Protein AF-A0A6A6AKJ2-F1 (afdb_monomer)

Radius of gyration: 18.67 Å; Cα contacts (8 Å, |Δi|>4): 113; chains: 1; bounding box: 43×24×48 Å

pLDDT: mean 83.93, std 13.11, range [43.44, 96.81]

Secondary structure (DSSP, 8-state):
-HHHHHTGGGSS--HHHHHHHHHHHHHHHHHHHHHHHHHHHHHHHHHHHHHHHHHHHTTTSTHHHHHHHHHHHHHHGGGGHHHHHHHHHHHT-GGGTTHHHHHHHHHHHHHHHHHIIIIIHHHHHHHHHHHHHHHHT-

Foldseek 3Di:
DPPVVVCVVVVDDDPVVQQVVLQCQLPCLVVVVVVVVVVCVVVLVVLLVVLVVCLVVQVPFPLNVLSVQLNVLSVVLVVCVVVLVVLSVQLNDNVVGGPRSSVSVVVNVVVVVVSCVRRVVSSVVSNVVSVVSVVVVD

Mean predicted aligned error: 7.0 Å

Solvent-accessible surface area (backbone atoms only — not comparable to full-atom values): 7183 Å² total; per-residue (Å²): 126,70,67,63,65,74,44,47,76,73,74,63,76,51,84,78,56,46,49,58,51,16,52,48,29,40,78,49,45,55,60,52,49,54,55,48,49,53,56,46,51,52,54,50,52,53,50,51,52,51,34,54,50,47,46,67,75,30,71,90,40,84,31,26,63,27,33,50,50,13,43,51,24,53,56,51,51,58,78,49,46,67,64,46,51,53,28,49,52,54,20,30,38,70,95,50,53,11,69,58,14,42,54,26,42,52,56,34,52,56,50,50,54,51,48,39,63,69,11,53,49,52,16,51,53,29,39,51,52,17,48,53,51,51,58,77,75,104

Sequence (138 aa):
MYQMHAFYPWLQPTTYREQFLGQALPYWLPSMVNRSLVDLTFSFTLGVCTGVLNLYVRTESQAWYWYAASLSFTLAHLVFSREALHRLQAAGRVEGAGQENLKALEKWLRMNKIRFLISEVPAFVTSLVAVFISLEAA

Organism: NCBI:txid1392245

Structure (mmCIF, N/CA/C/O backbone):
data_AF-A0A6A6AKJ2-F1
#
_entry.id   AF-A0A6A6AKJ2-F1
#
loop_
_atom_site.group_PDB
_atom_site.id
_atom_site.type_symbol
_atom_site.label_atom_id
_atom_site.label_alt_id
_atom_site.label_comp_id
_atom_site.label_asym_id
_atom_site.label_entity_id
_atom_site.label_seq_id
_atom_site.pdbx_PDB_ins_code
_atom_site.Cartn_x
_atom_site.Cartn_y
_atom_site.Cartn_z
_atom_site.occupancy
_atom_site.B_iso_or_equiv
_atom_site.auth_seq_id
_atom_site.auth_comp_id
_atom_site.auth_asym_id
_atom_site.auth_atom_id
_atom_site.pdbx_PDB_model_num
ATOM 1 N N . MET A 1 1 ? 0.795 -9.068 3.244 1.00 43.44 1 MET A N 1
ATOM 2 C CA . MET A 1 1 ? -0.265 -10.105 3.336 1.00 43.44 1 MET A CA 1
ATOM 3 C C . MET A 1 1 ? -0.673 -10.503 4.766 1.00 43.44 1 MET A C 1
ATOM 5 O O . MET A 1 1 ? -1.720 -11.111 4.916 1.00 43.44 1 MET A O 1
ATOM 9 N N . TYR A 1 2 ? 0.059 -10.125 5.827 1.00 44.09 2 TYR A N 1
ATOM 10 C CA . TYR A 1 2 ? -0.268 -10.522 7.213 1.00 44.09 2 TYR A CA 1
ATOM 11 C C . TYR A 1 2 ? -1.498 -9.841 7.840 1.00 44.09 2 TYR A C 1
ATOM 13 O O . TYR A 1 2 ? -2.108 -10.394 8.750 1.00 44.09 2 TYR A O 1
ATOM 21 N N . GLN A 1 3 ? -1.899 -8.664 7.351 1.00 50.22 3 GLN A N 1
ATOM 22 C CA . GLN A 1 3 ? -2.962 -7.886 7.993 1.00 50.22 3 GLN A CA 1
ATOM 23 C C . GLN A 1 3 ? -4.340 -8.558 7.873 1.00 50.22 3 GLN A C 1
ATOM 25 O O . GLN A 1 3 ? -5.043 -8.654 8.869 1.00 50.22 3 GLN A O 1
ATOM 30 N N . MET A 1 4 ? -4.715 -9.114 6.713 1.00 47.59 4 MET A N 1
ATOM 31 C CA . MET A 1 4 ? -6.042 -9.740 6.556 1.00 47.59 4 MET A CA 1
ATOM 32 C C . MET A 1 4 ? -6.231 -11.003 7.408 1.00 47.59 4 MET A C 1
ATOM 34 O O . MET A 1 4 ? -7.342 -11.251 7.867 1.00 47.59 4 MET A O 1
ATOM 38 N N . HIS A 1 5 ? -5.165 -11.763 7.682 1.00 51.28 5 HIS A N 1
ATOM 39 C CA . HIS A 1 5 ? -5.240 -12.917 8.585 1.00 51.28 5 HIS A CA 1
ATOM 40 C C . HIS A 1 5 ? -5.430 -12.499 10.049 1.00 51.28 5 HIS A C 1
ATOM 42 O O . HIS A 1 5 ? -6.185 -13.154 10.764 1.00 51.28 5 HIS A O 1
ATOM 48 N N . ALA A 1 6 ? -4.839 -11.377 10.477 1.00 56.81 6 ALA A N 1
ATOM 49 C CA . ALA A 1 6 ? -5.082 -10.820 11.811 1.00 56.81 6 ALA A CA 1
ATOM 50 C C . ALA A 1 6 ? -6.552 -10.396 12.011 1.00 56.81 6 ALA A C 1
ATOM 52 O O . ALA A 1 6 ? -7.089 -10.507 13.112 1.00 56.81 6 ALA A O 1
ATOM 53 N N . PHE A 1 7 ? -7.225 -9.973 10.936 1.00 58.31 7 PHE A N 1
ATOM 54 C CA . P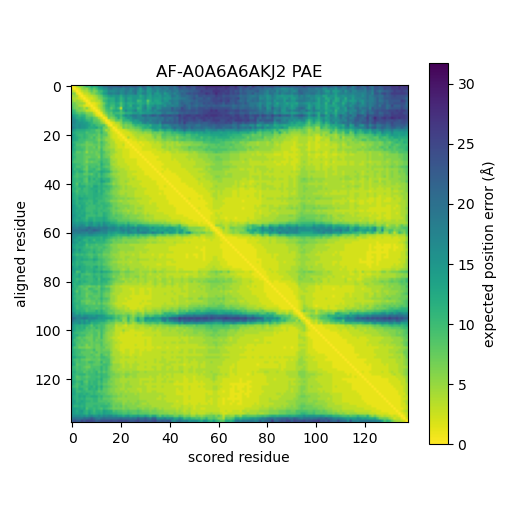HE A 1 7 ? -8.642 -9.596 10.959 1.00 58.31 7 PHE A CA 1
ATOM 55 C C . PHE A 1 7 ? -9.599 -10.742 10.598 1.00 58.31 7 PHE A C 1
ATOM 57 O O . PHE A 1 7 ? -10.808 -10.549 10.644 1.00 58.31 7 PHE A O 1
ATOM 64 N N . TYR A 1 8 ? -9.113 -11.946 10.281 1.00 55.88 8 TYR A N 1
ATOM 65 C CA . TYR A 1 8 ? -9.974 -13.076 9.907 1.00 55.88 8 TYR A CA 1
ATOM 66 C C . TYR A 1 8 ? -11.023 -13.440 10.981 1.00 55.88 8 TYR A C 1
ATOM 68 O O . TYR A 1 8 ? -12.190 -13.616 10.627 1.00 55.88 8 TYR A O 1
ATOM 76 N N . PRO A 1 9 ? -10.700 -13.430 12.294 1.00 55.41 9 PRO A N 1
ATOM 77 C CA . PRO A 1 9 ? -11.700 -13.613 13.353 1.00 55.41 9 PRO A CA 1
ATOM 78 C C . PRO A 1 9 ? -12.768 -12.506 13.423 1.00 55.41 9 PRO A C 1
ATOM 80 O O . PRO A 1 9 ? -13.802 -12.705 14.054 1.00 55.41 9 PRO A O 1
ATOM 83 N N . TRP A 1 10 ? -12.522 -11.352 12.795 1.00 54.16 10 TRP A N 1
ATOM 84 C CA . TRP A 1 10 ? -13.413 -10.186 12.743 1.00 54.16 10 TRP A CA 1
ATOM 85 C C . TRP A 1 10 ? -14.324 -10.188 11.508 1.00 54.16 10 TRP A C 1
ATOM 87 O O . TRP A 1 10 ? -15.232 -9.370 11.417 1.00 54.16 10 TRP A O 1
ATOM 97 N N . LEU A 1 11 ? -14.090 -11.105 10.560 1.00 54.84 11 LEU A N 1
ATOM 98 C CA . LEU A 1 11 ? -14.906 -11.299 9.356 1.00 54.84 11 LEU A CA 1
ATOM 99 C C . LEU A 1 11 ? -16.030 -12.334 9.559 1.00 54.84 11 LEU A C 1
ATOM 101 O O . LEU A 1 11 ? -16.877 -12.481 8.681 1.00 54.84 11 LEU A O 1
ATOM 105 N N . GLN A 1 12 ? -16.049 -13.042 10.697 1.00 55.81 12 GLN A N 1
ATOM 106 C CA . GLN A 1 12 ? -17.079 -14.025 11.061 1.00 55.81 12 GLN A CA 1
ATOM 107 C C . GLN A 1 12 ? -17.667 -13.715 12.445 1.00 55.81 12 GLN A C 1
ATOM 109 O O . GLN A 1 12 ? -17.250 -14.302 13.450 1.00 55.81 12 GLN A O 1
ATOM 114 N N . PRO A 1 13 ? -18.603 -12.762 12.537 1.00 52.81 13 PRO A N 1
ATOM 115 C CA . PRO A 1 13 ? -19.124 -12.356 13.823 1.00 52.81 13 PRO A CA 1
ATOM 116 C C . PRO A 1 13 ? -20.275 -13.259 14.291 1.00 52.81 13 PRO A C 1
ATOM 118 O O . PRO A 1 13 ? -21.223 -13.546 13.567 1.00 52.81 13 PRO A O 1
ATOM 121 N N . THR A 1 14 ? -20.203 -13.675 15.553 1.00 57.75 14 THR A N 1
ATOM 122 C CA . THR A 1 14 ? -21.361 -14.103 16.352 1.00 57.75 14 THR A CA 1
ATOM 123 C C . THR A 1 14 ? -21.758 -12.947 17.270 1.00 57.75 14 THR A C 1
ATOM 125 O O . THR A 1 14 ? -20.871 -12.292 17.820 1.00 57.75 14 THR A O 1
ATOM 128 N N . THR A 1 15 ? -23.050 -12.734 17.517 1.00 57.72 15 THR A N 1
ATOM 129 C CA . THR A 1 15 ? -23.615 -11.524 18.154 1.00 57.72 15 THR A CA 1
ATOM 130 C C . THR A 1 15 ? -22.973 -11.137 19.498 1.00 57.72 15 THR A C 1
ATOM 132 O O . THR A 1 15 ? -22.723 -9.964 19.747 1.00 57.72 15 THR A O 1
ATOM 135 N N . TYR A 1 16 ? -22.623 -12.108 20.351 1.00 55.88 16 TYR A N 1
ATOM 136 C CA . TYR A 1 16 ? -21.959 -11.854 21.645 1.00 55.88 16 TYR A CA 1
ATOM 137 C C . TYR A 1 16 ? -20.483 -11.434 21.502 1.00 55.88 16 TYR A C 1
ATOM 139 O O . TYR A 1 16 ? -19.944 -10.670 22.299 1.00 55.88 16 TYR A O 1
ATOM 147 N N . ARG A 1 17 ? -19.815 -11.923 20.454 1.00 64.44 17 ARG A N 1
ATOM 148 C CA . ARG A 1 17 ? -18.396 -11.666 20.187 1.00 64.44 17 ARG A CA 1
ATOM 149 C C . ARG A 1 17 ? -18.182 -10.254 19.629 1.00 64.44 17 ARG A C 1
ATOM 151 O O . ARG A 1 17 ? -17.163 -9.645 19.931 1.00 64.44 17 ARG A O 1
ATOM 158 N N . GLU A 1 18 ? -19.141 -9.708 18.882 1.00 66.50 18 GLU A N 1
ATOM 159 C CA . GLU A 1 18 ? -19.054 -8.361 18.297 1.00 66.50 18 GLU A CA 1
ATOM 160 C C . GLU A 1 18 ? -18.861 -7.262 19.346 1.00 66.50 18 GLU A C 1
ATOM 162 O O . GLU A 1 18 ? -17.984 -6.415 19.210 1.00 66.50 18 GLU A O 1
ATOM 167 N N . GLN A 1 19 ? -19.643 -7.280 20.423 1.00 68.38 19 GLN A N 1
ATOM 168 C CA . GLN A 1 19 ? -19.613 -6.194 21.399 1.00 68.38 19 GLN A CA 1
ATOM 169 C C . GLN A 1 19 ? -18.277 -6.144 22.156 1.00 68.38 19 GLN A C 1
ATOM 171 O O . GLN A 1 19 ? -17.692 -5.070 22.297 1.00 68.38 19 GLN A O 1
ATOM 176 N N . PHE A 1 20 ? -17.746 -7.308 22.546 1.00 77.31 20 PHE A N 1
ATOM 177 C CA . PHE A 1 20 ? -16.416 -7.432 23.151 1.00 77.31 20 PHE A CA 1
ATOM 178 C C . PHE A 1 20 ? -15.301 -6.993 22.191 1.00 77.31 20 PHE A C 1
ATOM 180 O O . PHE A 1 20 ? -14.410 -6.231 22.562 1.00 77.31 20 PHE A O 1
ATOM 187 N N . LEU A 1 21 ? -15.366 -7.436 20.934 1.00 75.00 21 LEU A N 1
ATOM 188 C CA . LEU A 1 21 ? -14.401 -7.069 19.901 1.00 75.00 21 LEU A CA 1
ATOM 189 C C . LEU A 1 21 ? -14.405 -5.552 19.642 1.00 75.00 21 LEU A C 1
ATOM 191 O O . LEU A 1 21 ? -13.355 -4.912 19.666 1.00 75.00 21 LEU A O 1
ATOM 195 N N . GLY A 1 22 ? -15.581 -4.947 19.483 1.00 79.25 22 GLY A N 1
ATOM 196 C CA . GLY A 1 22 ? -15.726 -3.504 19.300 1.00 79.25 22 GLY A CA 1
ATOM 197 C C . GLY A 1 22 ? -15.184 -2.680 20.471 1.00 79.25 22 GLY A C 1
ATOM 198 O O . GLY A 1 22 ? -14.618 -1.609 20.256 1.00 79.25 22 GLY A O 1
ATOM 199 N N . GLN A 1 23 ? -15.306 -3.192 21.698 1.00 83.62 23 GLN A N 1
ATOM 200 C CA . GLN A 1 23 ? -14.744 -2.568 22.899 1.00 83.62 23 GLN A CA 1
ATOM 201 C C . GLN A 1 23 ? -13.227 -2.737 23.010 1.00 83.62 23 GLN A C 1
ATOM 203 O O . GLN A 1 23 ? -12.559 -1.873 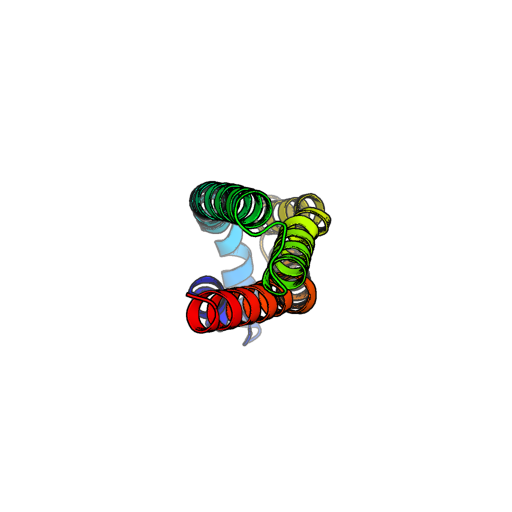23.570 1.00 83.62 23 GLN A O 1
ATOM 208 N N . ALA A 1 24 ? -12.664 -3.814 22.461 1.00 84.56 24 ALA A N 1
ATOM 209 C CA . ALA A 1 24 ? -11.226 -4.053 22.483 1.00 84.56 24 ALA A CA 1
ATOM 210 C C . ALA A 1 24 ? -10.454 -3.174 21.479 1.00 84.56 24 ALA A C 1
ATOM 212 O O . ALA A 1 24 ? -9.275 -2.895 21.700 1.00 84.56 24 ALA A O 1
ATOM 213 N N . LEU A 1 25 ? -11.091 -2.734 20.383 1.00 84.31 25 LEU A N 1
ATOM 214 C CA . LEU A 1 25 ? -10.437 -1.999 19.288 1.00 84.31 25 LEU A CA 1
ATOM 215 C C . LEU A 1 25 ? -9.596 -0.788 19.733 1.00 84.31 25 LEU A C 1
ATOM 217 O O . LEU A 1 25 ? -8.442 -0.708 19.305 1.00 84.31 25 LEU A O 1
ATOM 221 N N . PRO A 1 26 ? -10.084 0.124 20.596 1.00 88.81 26 PRO A N 1
ATOM 222 C CA . PRO A 1 26 ? -9.324 1.314 20.987 1.00 88.81 26 PRO A CA 1
ATOM 223 C C . PRO A 1 26 ? -7.986 1.015 21.677 1.00 88.81 26 PRO A C 1
ATOM 225 O O . PRO A 1 26 ? -7.081 1.844 21.632 1.00 88.81 26 PRO A O 1
ATOM 228 N N . TYR A 1 27 ? -7.829 -0.163 22.289 1.00 87.19 27 TYR A N 1
ATOM 229 C CA . TYR A 1 27 ? -6.641 -0.494 23.081 1.00 87.19 27 TYR A CA 1
ATOM 230 C C . TYR A 1 27 ? -5.455 -0.970 22.242 1.00 87.19 27 TYR A C 1
ATOM 232 O O . TYR A 1 27 ? -4.306 -0.715 22.597 1.00 87.19 27 TYR A O 1
ATOM 240 N N . TRP A 1 28 ? -5.706 -1.661 21.130 1.00 83.94 28 TRP A N 1
ATOM 241 C CA . TRP A 1 28 ? -4.640 -2.261 20.322 1.00 83.94 28 TRP A CA 1
ATOM 242 C C . TRP A 1 28 ? -4.565 -1.688 18.904 1.00 83.94 28 TRP A C 1
ATOM 244 O O . TRP A 1 28 ? -3.473 -1.644 18.329 1.00 83.94 28 TRP A O 1
ATOM 254 N N . LEU A 1 29 ? -5.685 -1.208 18.342 1.00 87.31 29 LEU A N 1
ATOM 255 C CA . LEU A 1 29 ? -5.733 -0.708 16.968 1.00 87.31 29 LEU A CA 1
ATOM 256 C C . LEU A 1 29 ? -4.794 0.490 16.753 1.00 87.31 29 LEU A C 1
ATOM 258 O O . LEU A 1 29 ? -4.037 0.441 15.784 1.00 87.31 29 LEU A O 1
ATOM 262 N N . PRO A 1 30 ? -4.739 1.520 17.625 1.00 88.56 30 PRO A N 1
ATOM 263 C CA . PRO A 1 30 ? -3.824 2.646 17.423 1.00 88.56 30 PRO A CA 1
ATOM 264 C C . PRO A 1 30 ? -2.350 2.222 17.392 1.00 88.56 30 PRO A C 1
ATOM 266 O O . PRO A 1 30 ? -1.594 2.683 16.539 1.00 88.56 30 PRO A O 1
ATOM 269 N N . SER A 1 31 ? -1.953 1.295 18.271 1.00 87.00 31 SER A N 1
ATOM 270 C CA . SER A 1 31 ? -0.586 0.759 18.318 1.00 87.00 31 SER A CA 1
ATOM 271 C C . SER A 1 31 ? -0.241 -0.016 17.042 1.00 87.00 31 SER A C 1
ATOM 273 O O . SER A 1 31 ? 0.787 0.234 16.406 1.00 87.00 31 SER A O 1
ATOM 275 N N . MET A 1 32 ? -1.146 -0.898 16.603 1.00 86.00 32 MET A N 1
ATOM 276 C CA . MET A 1 32 ? -0.984 -1.649 15.358 1.00 86.00 32 MET A CA 1
ATOM 277 C C . MET A 1 32 ? -0.918 -0.720 14.137 1.00 86.00 32 MET A C 1
ATOM 279 O O . MET A 1 32 ? -0.070 -0.919 13.266 1.00 86.00 32 MET A O 1
ATOM 283 N N . VAL A 1 33 ? -1.782 0.299 14.072 1.00 87.62 33 VAL A N 1
ATOM 284 C CA . VAL A 1 33 ? -1.789 1.295 12.991 1.00 87.62 33 VAL A CA 1
ATOM 285 C C . VAL A 1 33 ? -0.479 2.068 12.972 1.00 87.62 33 VAL A C 1
ATOM 287 O O . VAL A 1 33 ? 0.116 2.184 11.908 1.00 87.62 33 VAL A O 1
ATOM 290 N N . ASN A 1 34 ? 0.012 2.537 14.120 1.00 87.94 34 ASN A N 1
ATOM 291 C CA . ASN A 1 34 ? 1.257 3.299 14.181 1.00 87.94 34 ASN A CA 1
ATOM 292 C C . ASN A 1 34 ? 2.453 2.478 13.675 1.00 87.94 34 ASN A C 1
ATOM 294 O O . ASN A 1 34 ? 3.202 2.933 12.815 1.00 87.94 34 ASN A O 1
ATOM 298 N N . ARG A 1 35 ? 2.579 1.224 14.127 1.00 87.62 35 ARG A N 1
ATOM 299 C CA . ARG A 1 35 ? 3.616 0.311 13.625 1.00 87.62 35 ARG A CA 1
ATOM 300 C C . ARG A 1 35 ? 3.470 0.053 12.124 1.00 87.62 35 ARG A C 1
ATOM 302 O O . ARG A 1 35 ? 4.444 0.133 11.386 1.00 87.62 35 ARG A O 1
ATOM 309 N N . SER A 1 36 ? 2.241 -0.187 11.669 1.00 84.38 36 SER A N 1
ATOM 310 C CA . SER A 1 36 ? 1.961 -0.428 10.252 1.00 84.38 36 SER A CA 1
ATOM 311 C C . SER A 1 36 ? 2.257 0.793 9.381 1.00 84.38 36 SER A C 1
ATOM 313 O O . SER A 1 36 ? 2.665 0.622 8.241 1.00 84.38 36 SER A O 1
ATOM 315 N N . LEU A 1 37 ? 2.061 2.015 9.887 1.00 87.94 37 LEU A N 1
ATOM 316 C CA . LEU A 1 37 ? 2.386 3.247 9.166 1.00 87.94 37 LEU A CA 1
ATOM 317 C C . LEU A 1 37 ? 3.893 3.409 8.978 1.00 87.94 37 LEU A C 1
ATOM 319 O O . LEU A 1 37 ? 4.308 3.853 7.910 1.00 87.94 37 LEU A O 1
ATOM 323 N N . VAL A 1 38 ? 4.706 3.021 9.963 1.00 88.00 38 VAL A N 1
ATOM 324 C CA . VAL A 1 38 ? 6.171 3.018 9.829 1.00 88.00 38 VAL A CA 1
ATOM 325 C C . VAL A 1 38 ? 6.600 2.040 8.733 1.00 88.00 38 VAL A C 1
ATOM 327 O O . VAL A 1 38 ? 7.271 2.445 7.782 1.00 88.00 38 VAL A O 1
ATOM 330 N N . ASP A 1 39 ? 6.138 0.789 8.811 1.00 86.00 39 ASP A N 1
ATOM 331 C CA . ASP A 1 39 ? 6.463 -0.250 7.824 1.00 86.00 39 ASP A CA 1
ATOM 332 C C . ASP A 1 39 ? 5.978 0.138 6.413 1.00 86.00 39 ASP A C 1
ATOM 334 O O . ASP A 1 39 ? 6.693 -0.028 5.417 1.00 86.00 39 ASP A O 1
ATOM 338 N N . LEU A 1 40 ? 4.770 0.704 6.319 1.00 86.94 40 LEU A N 1
ATOM 339 C CA . LEU A 1 40 ? 4.190 1.186 5.067 1.00 86.94 40 LEU A CA 1
ATOM 340 C C . LEU A 1 40 ? 4.990 2.355 4.492 1.00 86.94 40 LEU A C 1
ATOM 342 O O . LEU A 1 40 ? 5.267 2.364 3.301 1.00 86.94 40 LEU A O 1
ATOM 346 N N . THR A 1 41 ? 5.390 3.323 5.317 1.00 89.31 41 THR A N 1
ATOM 347 C CA . THR A 1 41 ? 6.155 4.492 4.855 1.00 89.31 41 THR A CA 1
ATOM 348 C C . THR A 1 41 ? 7.502 4.065 4.288 1.00 89.31 41 THR A C 1
ATOM 350 O O . THR A 1 41 ? 7.887 4.519 3.209 1.00 89.31 41 THR A O 1
ATOM 353 N N . PHE A 1 42 ? 8.199 3.155 4.973 1.00 92.00 42 PHE A N 1
ATOM 354 C CA . PHE A 1 42 ? 9.480 2.636 4.506 1.00 92.00 42 PHE A CA 1
ATOM 355 C C . PHE A 1 42 ? 9.338 1.876 3.180 1.00 92.00 42 PHE A C 1
ATOM 357 O O . PHE A 1 42 ? 10.011 2.203 2.202 1.00 92.00 42 PHE A O 1
ATOM 364 N N . SER A 1 43 ? 8.426 0.900 3.124 1.00 89.44 43 SER A N 1
ATOM 365 C CA . SER A 1 43 ? 8.211 0.083 1.921 1.00 89.44 43 SER A CA 1
ATOM 366 C C . SER A 1 43 ? 7.704 0.900 0.731 1.00 89.44 43 SER A C 1
ATOM 368 O O . SER A 1 43 ? 8.185 0.708 -0.385 1.00 89.44 43 SER A O 1
ATOM 370 N N . PHE A 1 44 ? 6.802 1.857 0.961 1.00 89.75 44 PHE A N 1
ATOM 371 C CA . PHE A 1 44 ? 6.299 2.7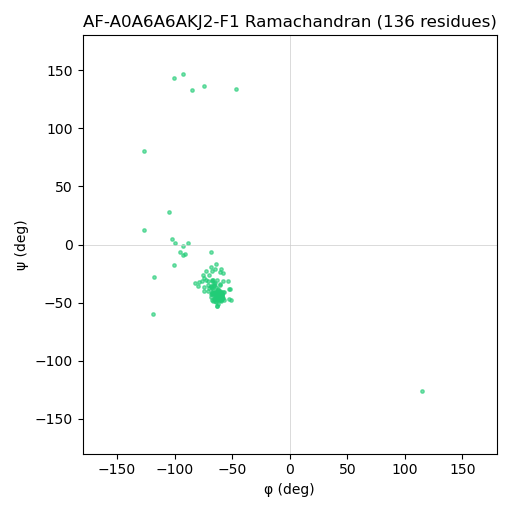52 -0.079 1.00 89.75 44 PHE A CA 1
ATOM 372 C C . PHE A 1 44 ? 7.398 3.663 -0.629 1.00 89.75 44 PHE A C 1
ATOM 374 O O . PHE A 1 44 ? 7.548 3.773 -1.844 1.00 89.75 44 PHE A O 1
ATOM 381 N N . THR A 1 45 ? 8.208 4.269 0.246 1.00 93.06 45 THR A N 1
ATOM 382 C CA . THR A 1 45 ? 9.327 5.129 -0.172 1.00 93.06 45 THR A CA 1
ATOM 383 C C . THR A 1 45 ? 10.318 4.344 -1.022 1.00 93.06 45 THR A C 1
ATOM 385 O O . THR A 1 45 ? 10.673 4.776 -2.117 1.00 93.06 45 THR A O 1
ATOM 388 N N . LEU A 1 46 ? 10.708 3.152 -0.564 1.00 93.44 46 LEU A N 1
ATOM 389 C CA . LEU A 1 46 ? 11.608 2.280 -1.311 1.00 93.44 46 LEU A CA 1
ATOM 390 C C . LEU A 1 46 ? 11.014 1.877 -2.672 1.0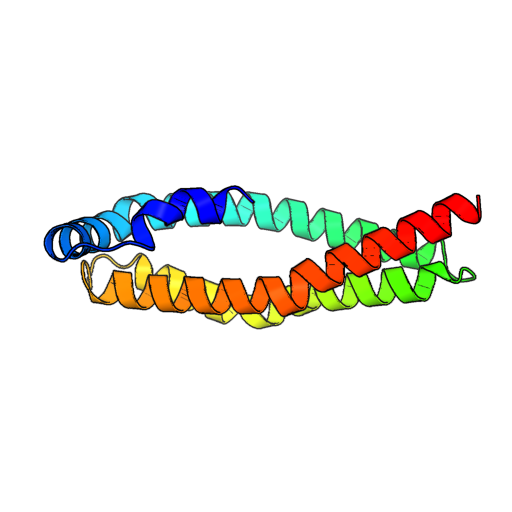0 93.44 46 LEU A C 1
ATOM 392 O O . LEU A 1 46 ? 11.707 1.931 -3.690 1.00 93.44 46 LEU A O 1
ATOM 396 N N . GLY A 1 47 ? 9.728 1.519 -2.711 1.00 91.62 47 GLY A N 1
ATOM 397 C CA . GLY A 1 47 ? 9.021 1.160 -3.943 1.00 91.62 47 GLY A CA 1
ATOM 398 C C . GLY A 1 47 ? 8.959 2.309 -4.953 1.00 91.62 47 GLY A C 1
ATOM 399 O O . GLY A 1 47 ? 9.258 2.119 -6.129 1.00 91.62 47 GLY A O 1
ATOM 400 N N . VAL A 1 48 ? 8.652 3.525 -4.499 1.00 94.25 48 VAL A N 1
ATOM 401 C CA . VAL A 1 48 ? 8.631 4.714 -5.365 1.00 94.25 48 VAL A CA 1
ATOM 402 C C . VAL A 1 48 ? 10.033 5.045 -5.876 1.00 94.25 48 VAL A C 1
ATOM 404 O O . VAL A 1 48 ? 10.201 5.245 -7.077 1.00 94.25 48 VAL A O 1
ATOM 407 N N . CYS A 1 49 ? 11.052 5.050 -5.010 1.00 95.38 49 CYS A N 1
ATOM 408 C CA . CYS A 1 49 ? 12.434 5.315 -5.419 1.00 95.38 49 CYS A CA 1
ATOM 409 C C . CYS A 1 49 ? 12.921 4.310 -6.470 1.00 95.38 49 CYS A C 1
ATOM 411 O O . CYS A 1 49 ? 13.480 4.707 -7.490 1.00 95.38 49 CYS A O 1
ATOM 413 N N . THR A 1 50 ? 12.678 3.017 -6.253 1.00 93.00 50 THR A N 1
ATOM 414 C CA . THR A 1 50 ? 13.057 1.969 -7.215 1.00 93.00 50 THR A CA 1
ATOM 415 C C . THR A 1 50 ? 12.270 2.072 -8.522 1.00 93.00 50 THR A C 1
ATOM 417 O O . THR A 1 50 ? 12.860 1.941 -9.592 1.00 93.00 50 THR A O 1
ATOM 420 N N . GLY A 1 51 ? 10.974 2.389 -8.469 1.00 91.94 51 GLY A N 1
ATOM 421 C CA . GLY A 1 51 ? 10.158 2.649 -9.657 1.00 91.94 51 GLY A CA 1
ATOM 422 C C . GLY A 1 51 ? 10.683 3.821 -10.492 1.00 91.94 51 GLY A C 1
ATOM 423 O O . GLY A 1 51 ? 10.848 3.689 -11.703 1.00 91.94 51 GLY A O 1
ATOM 424 N N . VAL A 1 52 ? 11.018 4.943 -9.849 1.00 95.19 52 VAL A N 1
ATOM 425 C CA . VAL A 1 52 ? 11.599 6.119 -10.520 1.00 95.19 52 VAL A CA 1
ATOM 426 C C . VAL A 1 52 ? 12.966 5.796 -11.128 1.00 95.19 52 VAL A C 1
ATOM 428 O O . VAL A 1 52 ? 13.221 6.154 -12.277 1.00 95.19 52 VAL A O 1
ATOM 431 N N . LEU A 1 53 ? 13.830 5.081 -10.402 1.00 94.44 53 LEU A N 1
ATOM 432 C CA . LEU A 1 53 ? 15.130 4.651 -10.926 1.00 94.44 53 LEU A CA 1
ATOM 433 C C . LEU A 1 53 ? 14.979 3.742 -12.152 1.00 94.44 53 LEU A C 1
ATOM 435 O O . LEU A 1 53 ? 15.685 3.934 -13.140 1.00 94.44 53 LEU A O 1
ATOM 439 N N . ASN A 1 54 ? 14.033 2.799 -12.133 1.00 92.25 54 ASN A N 1
ATOM 440 C CA . ASN A 1 54 ? 13.772 1.929 -13.281 1.00 92.25 54 ASN A CA 1
ATOM 441 C C . ASN A 1 54 ? 13.307 2.718 -14.513 1.00 92.25 54 ASN A C 1
ATOM 443 O O . ASN A 1 54 ? 13.758 2.430 -15.620 1.00 92.25 54 ASN A O 1
ATOM 447 N N . LEU A 1 55 ? 12.477 3.748 -14.332 1.00 92.50 55 LEU A N 1
ATOM 448 C CA . LEU A 1 55 ? 12.079 4.642 -15.424 1.00 92.50 55 LEU A CA 1
ATOM 449 C C . LEU A 1 55 ? 13.248 5.436 -16.003 1.00 92.50 55 LEU A C 1
ATOM 451 O O . LEU A 1 55 ? 13.280 5.664 -17.210 1.00 92.50 55 LEU A O 1
ATOM 455 N N . TYR A 1 56 ? 14.193 5.844 -15.157 1.00 92.06 56 TYR A N 1
ATOM 456 C CA . TYR A 1 56 ? 15.385 6.571 -15.585 1.00 92.06 56 TYR A CA 1
ATOM 457 C C . TYR A 1 56 ? 16.371 5.677 -16.350 1.00 92.06 56 TYR A C 1
ATOM 459 O O . TYR A 1 56 ? 16.936 6.099 -17.352 1.00 92.06 56 TYR A O 1
ATOM 467 N N . VAL A 1 57 ? 16.565 4.432 -15.906 1.00 90.31 57 VAL A N 1
ATOM 468 C CA . VAL A 1 57 ? 17.531 3.500 -16.517 1.00 90.31 57 VAL A CA 1
ATOM 469 C C . VAL A 1 57 ? 16.997 2.864 -17.804 1.00 90.31 57 VAL A C 1
ATOM 471 O O . VAL A 1 57 ? 17.772 2.549 -18.702 1.00 90.31 57 VAL A O 1
ATOM 474 N N . ARG A 1 58 ? 15.683 2.632 -17.910 1.00 83.88 58 ARG A N 1
ATOM 475 C CA . ARG A 1 58 ? 15.080 1.832 -18.993 1.00 83.88 58 ARG A CA 1
ATOM 476 C C . ARG A 1 58 ? 14.354 2.667 -20.052 1.00 83.88 58 ARG A C 1
ATOM 478 O O . ARG A 1 58 ? 13.427 2.157 -20.663 1.00 83.88 58 ARG A O 1
ATOM 485 N N . THR A 1 59 ? 14.756 3.914 -20.284 1.00 78.69 59 THR A N 1
ATOM 486 C CA . THR A 1 59 ? 14.067 4.893 -21.157 1.00 78.69 59 THR A CA 1
ATOM 487 C C . THR A 1 59 ? 13.770 4.424 -22.584 1.00 78.69 59 THR A C 1
ATOM 489 O O . THR A 1 59 ? 12.752 4.823 -23.139 1.00 78.69 59 THR A O 1
ATOM 492 N N . GLU A 1 60 ? 14.605 3.564 -23.170 1.00 78.88 60 GLU A N 1
ATOM 493 C CA . GLU A 1 60 ? 14.425 3.053 -24.543 1.00 78.88 60 GLU A CA 1
ATOM 494 C C . GLU A 1 60 ? 13.867 1.617 -24.598 1.00 78.88 60 GLU A C 1
ATOM 496 O O . GLU A 1 60 ? 13.746 1.020 -25.665 1.00 78.88 60 GLU A O 1
ATOM 501 N N . SER A 1 61 ? 13.516 1.033 -23.448 1.00 85.50 61 SER A N 1
ATOM 502 C CA . SER A 1 61 ? 13.024 -0.343 -23.363 1.00 85.50 61 SER A CA 1
ATOM 503 C C . SER A 1 61 ? 11.501 -0.410 -23.436 1.00 85.50 61 SER A C 1
ATOM 505 O O . SER A 1 61 ? 10.793 0.405 -22.846 1.00 85.50 61 SER A O 1
ATOM 507 N N . GLN A 1 62 ? 10.976 -1.480 -24.034 1.00 88.56 62 GLN A N 1
ATOM 508 C CA . GLN A 1 62 ? 9.552 -1.816 -23.949 1.00 88.56 62 GLN A CA 1
ATOM 509 C C . GLN A 1 62 ? 9.080 -2.007 -22.489 1.00 88.56 62 GLN A C 1
ATOM 511 O O . GLN A 1 62 ? 7.910 -1.775 -22.181 1.00 88.56 62 GLN A O 1
ATOM 516 N N . ALA A 1 63 ? 9.993 -2.353 -21.568 1.00 91.38 63 ALA A N 1
ATOM 517 C CA . ALA A 1 63 ? 9.724 -2.445 -20.132 1.00 91.38 63 ALA A CA 1
ATOM 518 C C . ALA A 1 63 ? 9.377 -1.090 -19.490 1.00 91.38 63 ALA A C 1
ATOM 520 O O . ALA A 1 63 ? 8.740 -1.061 -18.436 1.00 91.38 63 ALA A O 1
ATOM 521 N N . TRP A 1 64 ? 9.756 0.031 -20.114 1.00 94.62 64 TRP A N 1
ATOM 522 C CA . TRP A 1 64 ? 9.515 1.370 -19.580 1.00 94.62 64 TRP A CA 1
ATOM 523 C C . TRP A 1 64 ? 8.032 1.633 -19.324 1.00 94.62 64 TRP A C 1
ATOM 525 O O . TRP A 1 64 ? 7.656 2.050 -18.230 1.00 94.62 64 TRP A O 1
ATOM 535 N N . TYR A 1 65 ? 7.176 1.320 -20.303 1.00 94.88 65 TYR A N 1
ATOM 536 C CA . TYR A 1 65 ? 5.730 1.537 -20.198 1.00 94.88 65 TYR A CA 1
ATOM 537 C C . TYR A 1 65 ? 5.114 0.743 -19.041 1.00 94.88 65 TYR A C 1
ATOM 539 O O . TYR A 1 65 ? 4.214 1.230 -18.355 1.00 94.88 65 TYR A O 1
ATOM 547 N N . TRP A 1 66 ? 5.639 -0.453 -18.777 1.00 95.62 66 TRP A N 1
ATOM 548 C CA . TRP A 1 66 ? 5.194 -1.306 -17.681 1.00 95.62 66 TRP A CA 1
ATOM 549 C C . TRP A 1 66 ? 5.677 -0.802 -16.317 1.00 95.62 66 TRP A C 1
ATOM 551 O O . TRP A 1 66 ? 4.885 -0.767 -15.373 1.00 95.62 66 TRP A O 1
ATOM 561 N N . TYR A 1 67 ? 6.920 -0.318 -16.213 1.00 95.56 67 TYR A N 1
ATOM 562 C CA . TYR A 1 67 ? 7.386 0.380 -15.009 1.00 95.56 67 TYR A CA 1
ATOM 563 C C . TYR A 1 67 ? 6.584 1.661 -14.746 1.00 95.56 67 TYR A C 1
ATOM 565 O O . TYR A 1 67 ? 6.250 1.946 -13.595 1.00 95.56 67 TYR A O 1
ATOM 573 N N . ALA A 1 68 ? 6.212 2.402 -15.793 1.00 95.38 68 ALA A N 1
ATOM 574 C CA . ALA A 1 68 ? 5.436 3.636 -15.669 1.00 95.38 68 ALA A CA 1
ATOM 575 C C . ALA A 1 68 ? 4.013 3.346 -15.182 1.00 95.38 68 ALA A C 1
ATOM 577 O O . ALA A 1 68 ? 3.511 4.023 -14.279 1.00 95.38 68 ALA A O 1
ATOM 578 N N . ALA A 1 69 ? 3.383 2.303 -15.728 1.00 95.75 69 ALA A N 1
ATOM 579 C CA . ALA A 1 69 ? 2.090 1.817 -15.264 1.00 95.75 69 ALA A CA 1
ATOM 580 C C . ALA A 1 69 ? 2.160 1.370 -13.795 1.00 95.75 69 ALA A C 1
ATOM 582 O O . ALA A 1 69 ? 1.334 1.796 -12.987 1.00 95.75 69 ALA A O 1
ATOM 583 N N . SER A 1 70 ? 3.181 0.591 -13.425 1.00 95.25 70 SER A N 1
ATOM 584 C CA . SER A 1 70 ? 3.374 0.127 -12.048 1.00 95.25 70 SER A CA 1
ATOM 585 C C . SER A 1 70 ? 3.534 1.279 -11.058 1.00 95.25 70 SER A C 1
ATOM 587 O O . SER A 1 70 ? 2.853 1.316 -10.026 1.00 95.25 70 SER A O 1
ATOM 589 N N . LEU A 1 71 ? 4.364 2.271 -11.395 1.00 95.50 71 LEU A N 1
ATOM 590 C CA . LEU A 1 71 ? 4.543 3.461 -10.570 1.00 95.50 71 LEU A CA 1
ATOM 591 C C . LEU A 1 71 ? 3.239 4.260 -10.454 1.00 95.50 71 LEU A C 1
ATOM 593 O O . LEU A 1 71 ? 2.881 4.692 -9.361 1.00 95.50 71 LEU A O 1
ATOM 597 N N . SER A 1 72 ? 2.487 4.402 -11.547 1.00 95.62 72 SER A N 1
ATOM 598 C CA . SER A 1 72 ? 1.201 5.113 -11.546 1.00 95.62 72 SER A CA 1
ATOM 599 C C . SER A 1 72 ? 0.176 4.439 -10.630 1.00 95.62 72 SER A C 1
ATOM 601 O O . SER A 1 72 ? -0.456 5.108 -9.811 1.00 95.62 72 SER A O 1
ATOM 603 N N . PHE A 1 73 ? 0.047 3.111 -10.700 1.00 94.25 73 PHE A N 1
ATOM 604 C CA . PHE A 1 73 ? -0.827 2.357 -9.799 1.00 94.25 73 PHE A CA 1
ATOM 605 C C . PHE A 1 73 ? -0.349 2.410 -8.346 1.00 94.25 73 PHE A C 1
ATOM 607 O O . PHE A 1 73 ? -1.178 2.507 -7.441 1.00 94.25 73 PHE A O 1
ATOM 614 N N . THR A 1 74 ? 0.965 2.418 -8.115 1.00 92.94 74 THR A N 1
ATOM 615 C CA . THR A 1 74 ? 1.548 2.603 -6.778 1.00 92.94 74 THR A CA 1
ATOM 616 C C . THR A 1 74 ? 1.173 3.972 -6.211 1.00 92.94 74 THR A C 1
ATOM 618 O O . THR A 1 74 ? 0.696 4.066 -5.085 1.00 92.94 74 THR A O 1
ATOM 621 N N . LEU A 1 75 ? 1.290 5.044 -6.997 1.00 93.44 75 LEU A N 1
ATOM 622 C CA . LEU A 1 75 ? 0.899 6.392 -6.570 1.00 93.44 75 LEU A CA 1
ATOM 623 C C . LEU A 1 75 ? -0.617 6.528 -6.368 1.00 93.44 75 LEU A C 1
ATOM 625 O O . LEU A 1 75 ? -1.049 7.244 -5.463 1.00 93.44 75 LEU A O 1
ATOM 629 N N . ALA A 1 76 ? -1.432 5.792 -7.130 1.00 91.69 76 ALA A N 1
ATOM 630 C CA . ALA A 1 76 ? -2.882 5.746 -6.935 1.00 91.69 76 ALA A CA 1
ATOM 631 C C . ALA A 1 76 ? -3.285 5.241 -5.533 1.00 91.69 76 ALA A C 1
ATOM 633 O O . ALA A 1 76 ? -4.371 5.577 -5.055 1.00 91.69 76 ALA A O 1
ATOM 634 N N . HIS A 1 77 ? -2.404 4.525 -4.820 1.00 87.44 77 HIS A N 1
ATOM 635 C CA . HIS A 1 77 ? -2.594 4.172 -3.409 1.00 87.44 77 HIS A CA 1
ATOM 636 C C . HIS A 1 77 ? -2.916 5.400 -2.543 1.00 87.44 77 HIS A C 1
ATOM 638 O O . HIS A 1 77 ? -3.753 5.337 -1.634 1.00 87.44 77 HIS A O 1
ATOM 644 N N . LEU A 1 78 ? -2.271 6.534 -2.838 1.00 89.44 78 LEU A N 1
ATOM 645 C CA . LEU A 1 78 ? -2.366 7.758 -2.046 1.00 89.44 78 LEU A CA 1
ATOM 646 C C . LEU A 1 78 ? -3.755 8.398 -2.108 1.00 89.44 78 LEU A C 1
ATOM 648 O O . LEU A 1 78 ? -4.139 9.074 -1.153 1.00 89.44 78 LEU A O 1
ATOM 652 N N . VAL A 1 79 ? -4.544 8.122 -3.152 1.00 91.56 79 VAL A N 1
ATOM 653 C CA . VAL A 1 79 ? -5.921 8.631 -3.305 1.00 91.56 79 VAL A CA 1
ATOM 654 C C . VAL A 1 79 ? -6.807 8.220 -2.123 1.00 91.56 79 VAL A C 1
ATOM 656 O O . VAL A 1 79 ? -7.679 8.974 -1.698 1.00 91.56 79 VAL A O 1
ATOM 659 N N . PHE A 1 80 ? -6.545 7.053 -1.528 1.00 86.88 80 PHE A N 1
ATOM 660 C CA . PHE A 1 80 ? -7.335 6.503 -0.423 1.00 86.88 80 PHE A CA 1
ATOM 661 C C . PHE A 1 80 ? -6.758 6.817 0.962 1.00 86.88 80 PHE A C 1
ATOM 663 O O . PHE A 1 80 ? -7.386 6.494 1.968 1.00 86.88 80 PHE A O 1
ATOM 670 N N . SER A 1 81 ? -5.569 7.423 1.040 1.00 86.50 81 SER A N 1
ATOM 671 C CA . SER A 1 81 ? -4.798 7.557 2.286 1.00 86.50 81 SER A CA 1
ATOM 672 C C . SER A 1 81 ? -5.537 8.352 3.370 1.00 86.50 81 SER A C 1
ATOM 674 O O . SER A 1 81 ? -5.664 7.887 4.505 1.00 86.50 81 SER A O 1
ATOM 676 N N . ARG A 1 82 ? -6.096 9.515 3.011 1.00 89.12 82 ARG A N 1
ATOM 677 C CA . ARG A 1 82 ? -6.829 10.392 3.938 1.00 89.12 82 ARG A CA 1
ATOM 678 C C . ARG A 1 82 ? -8.077 9.713 4.501 1.00 89.12 82 ARG A C 1
ATOM 680 O O . ARG A 1 82 ? -8.285 9.713 5.713 1.00 89.12 82 ARG A O 1
ATOM 687 N N . GLU A 1 83 ? -8.878 9.105 3.631 1.00 90.69 83 GLU A N 1
ATOM 688 C CA . GLU A 1 83 ? -10.105 8.409 4.028 1.00 90.69 83 GLU A CA 1
ATOM 689 C C . GLU A 1 83 ? -9.799 7.138 4.840 1.00 90.69 83 GLU A C 1
ATOM 691 O O . GLU A 1 83 ? -10.490 6.836 5.815 1.00 90.69 83 GLU A O 1
ATOM 696 N N . ALA A 1 84 ? -8.717 6.423 4.505 1.00 88.75 84 AL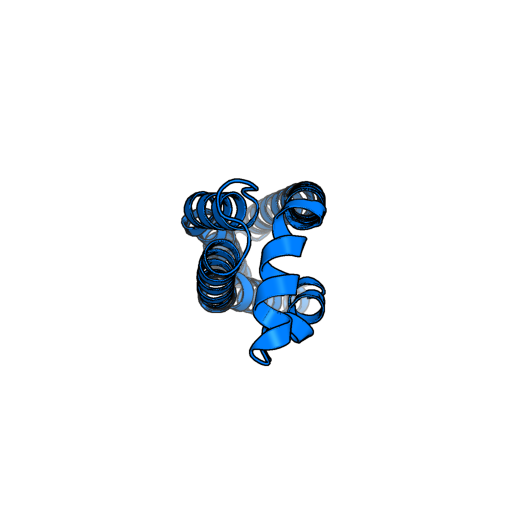A A N 1
ATOM 697 C CA . ALA A 1 84 ? -8.251 5.262 5.264 1.00 88.75 84 ALA A CA 1
ATOM 698 C C . ALA A 1 84 ? -7.916 5.641 6.703 1.00 88.75 84 ALA A C 1
ATOM 700 O O . ALA A 1 84 ? -8.370 4.976 7.637 1.00 88.75 84 ALA A O 1
ATOM 701 N N . LEU A 1 85 ? -7.139 6.711 6.874 1.00 89.81 85 LEU A N 1
ATOM 702 C CA . LEU A 1 85 ? -6.721 7.169 8.189 1.00 89.81 85 LEU A CA 1
ATOM 703 C C . LEU A 1 85 ? -7.916 7.667 9.003 1.00 89.81 85 LEU A C 1
ATOM 705 O O . LEU A 1 85 ? -8.035 7.318 10.174 1.00 89.81 85 LEU A O 1
ATOM 709 N N . HIS A 1 86 ? -8.839 8.401 8.376 1.00 90.50 86 HIS A 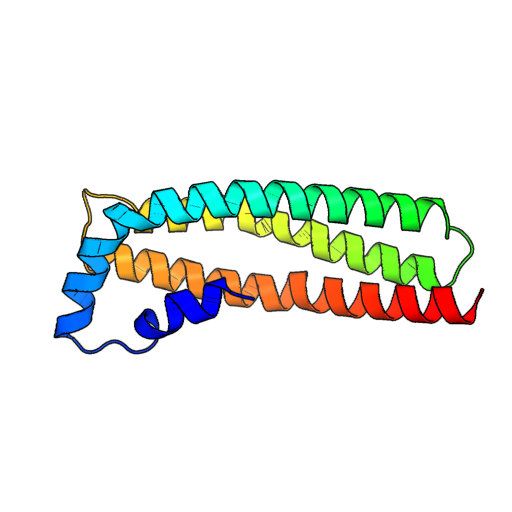N 1
ATOM 710 C CA . HIS A 1 86 ? -10.055 8.872 9.037 1.00 90.50 86 HIS A CA 1
ATOM 711 C C . HIS A 1 86 ? -10.898 7.713 9.597 1.00 90.50 86 HIS A C 1
ATOM 713 O O . HIS A 1 86 ? -11.300 7.738 10.762 1.00 90.50 86 HIS A O 1
ATOM 719 N N . ARG A 1 87 ? -11.116 6.654 8.805 1.00 89.31 87 ARG A N 1
ATOM 720 C CA . ARG A 1 87 ? -11.892 5.477 9.240 1.00 89.31 87 ARG A CA 1
ATOM 721 C C . ARG A 1 87 ? -11.178 4.662 10.319 1.00 89.31 87 ARG A C 1
ATOM 723 O O . ARG A 1 87 ? -11.840 4.186 11.237 1.00 89.31 87 ARG A O 1
ATOM 730 N N . LEU A 1 88 ? -9.849 4.542 10.256 1.00 89.19 88 LEU A N 1
ATOM 731 C CA . LEU A 1 88 ? -9.059 3.902 11.317 1.00 89.19 88 LEU A CA 1
ATOM 732 C C . LEU A 1 88 ? -9.113 4.683 12.625 1.00 89.19 88 LEU A C 1
ATOM 734 O O . LEU A 1 88 ? -9.276 4.084 13.684 1.00 89.19 88 LEU A O 1
ATOM 738 N N . GLN A 1 89 ? -9.011 6.011 12.556 1.00 89.44 89 GLN A N 1
ATOM 739 C CA . GLN A 1 89 ? -9.153 6.866 13.729 1.00 89.44 89 GLN A CA 1
ATOM 740 C C . GLN A 1 89 ? -10.538 6.697 14.350 1.00 89.44 89 GLN A C 1
ATOM 742 O O . GLN A 1 89 ? -10.627 6.503 15.555 1.00 89.44 89 GLN A O 1
ATOM 747 N N . ALA A 1 90 ? -11.604 6.700 13.543 1.00 87.44 90 ALA A N 1
ATOM 748 C CA . ALA A 1 90 ? -12.960 6.445 14.028 1.00 87.44 90 ALA A CA 1
ATOM 749 C C . ALA A 1 90 ? -13.089 5.061 14.694 1.00 87.44 90 ALA A C 1
ATOM 751 O O . ALA A 1 90 ? -13.658 4.961 15.777 1.00 87.44 90 ALA A O 1
ATOM 752 N N . ALA A 1 91 ? -12.492 4.019 14.107 1.00 87.19 91 ALA A N 1
ATOM 753 C CA . ALA A 1 91 ? -12.473 2.670 14.676 1.00 87.19 91 ALA A CA 1
ATOM 754 C C . ALA A 1 91 ? -11.633 2.546 15.964 1.00 87.19 91 ALA A C 1
ATOM 756 O O . ALA A 1 91 ? -11.820 1.597 16.722 1.00 87.19 91 ALA A O 1
ATOM 757 N N . GLY A 1 92 ? -10.724 3.487 16.232 1.00 88.19 92 GLY A N 1
ATOM 758 C CA . GLY A 1 92 ? -9.865 3.508 17.420 1.00 88.19 92 GLY A CA 1
ATOM 759 C C . GLY A 1 92 ? -10.327 4.446 18.540 1.00 88.19 92 GLY A C 1
ATOM 760 O O . GLY A 1 92 ? -9.628 4.553 19.544 1.00 88.19 92 GLY A O 1
ATOM 761 N N . ARG A 1 93 ? -11.459 5.150 18.398 1.00 86.00 93 ARG A N 1
ATOM 762 C CA . ARG A 1 93 ? -11.948 6.091 19.425 1.00 86.00 93 ARG A CA 1
ATOM 763 C C . ARG A 1 93 ? -12.546 5.362 20.625 1.00 86.00 93 ARG A C 1
ATOM 765 O O . ARG A 1 93 ? -13.344 4.444 20.460 1.00 86.00 93 ARG A O 1
ATOM 772 N N . VAL A 1 94 ? -12.201 5.833 21.824 1.00 77.31 94 VAL A N 1
ATOM 773 C CA . VAL A 1 94 ? -12.711 5.310 23.105 1.00 77.31 94 VAL A CA 1
ATOM 774 C C . VAL A 1 94 ? -14.160 5.750 23.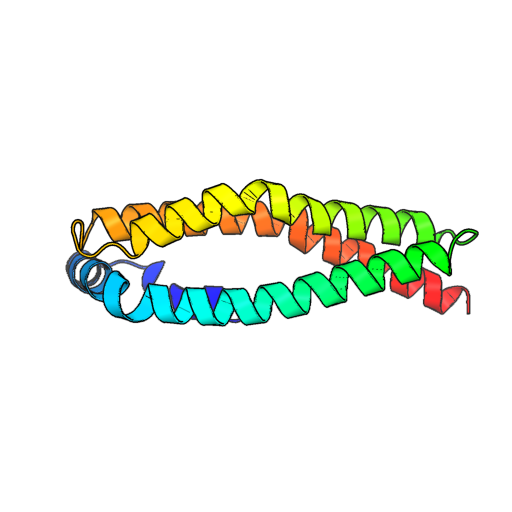358 1.00 77.31 94 VAL A C 1
ATOM 776 O O . VAL A 1 94 ? -14.967 4.961 23.831 1.00 77.31 94 VAL A O 1
ATOM 779 N N . GLU A 1 95 ? -14.518 6.976 22.966 1.00 71.19 95 GLU A N 1
ATOM 780 C CA . GLU A 1 95 ? -15.830 7.605 23.221 1.00 71.19 95 GLU A CA 1
ATOM 781 C C . GLU A 1 95 ? -17.012 6.962 22.459 1.00 71.19 95 GLU A C 1
ATOM 783 O O . GLU A 1 95 ? -18.161 7.322 22.696 1.00 71.19 95 GLU A O 1
ATOM 788 N N . GLY A 1 96 ? -16.752 6.003 21.560 1.00 62.44 96 GLY A N 1
ATOM 789 C CA . GLY A 1 96 ? -17.764 5.293 20.761 1.00 62.44 96 GLY A CA 1
ATOM 790 C C . GLY A 1 96 ? -17.701 3.764 20.849 1.00 62.44 96 GLY A C 1
ATOM 791 O O . GLY A 1 96 ? -18.330 3.100 20.023 1.00 62.44 96 GLY A O 1
ATOM 792 N N . ALA A 1 97 ? -16.937 3.226 21.814 1.00 70.06 97 ALA A N 1
ATOM 793 C CA . ALA A 1 97 ? -16.560 1.814 21.919 1.00 70.06 97 ALA A CA 1
ATOM 794 C C . ALA A 1 97 ? -17.733 0.833 21.712 1.00 70.06 97 ALA A C 1
ATOM 796 O O . ALA A 1 97 ? -18.800 0.967 22.312 1.00 70.06 97 ALA A O 1
ATOM 797 N N . GLY A 1 98 ? -17.513 -0.205 20.896 1.00 78.12 98 GLY A N 1
ATOM 798 C CA . GLY A 1 98 ? -18.521 -1.219 20.572 1.00 78.12 98 GLY A CA 1
ATOM 799 C C . GLY A 1 98 ? -18.928 -1.200 19.096 1.00 78.12 98 GLY A C 1
ATOM 800 O O . GLY A 1 98 ? -18.085 -1.326 18.209 1.00 78.12 98 GLY A O 1
ATOM 801 N N . GLN A 1 99 ? -20.231 -1.090 18.825 1.00 81.12 99 GLN A N 1
ATOM 802 C CA . GLN A 1 99 ? -20.797 -1.264 17.479 1.00 81.12 99 GLN A CA 1
ATOM 803 C C . GLN A 1 99 ? -20.361 -0.181 16.475 1.00 81.12 99 GLN A C 1
ATOM 805 O O . GLN A 1 99 ? -20.158 -0.480 15.299 1.00 81.12 99 GLN A O 1
ATOM 810 N N . GLU A 1 100 ? -20.153 1.064 16.908 1.00 83.62 100 GLU A N 1
ATOM 811 C CA . GLU A 1 100 ? -19.701 2.132 16.003 1.00 83.62 100 GLU A CA 1
ATOM 812 C C . GLU A 1 100 ? -18.241 1.934 15.557 1.00 83.62 100 GLU A C 1
ATOM 814 O O . GLU A 1 100 ? -17.927 2.117 14.376 1.00 83.62 100 GLU A O 1
ATOM 819 N N . ASN A 1 101 ? -17.361 1.445 16.441 1.00 86.25 101 ASN A N 1
ATOM 820 C CA . ASN A 1 101 ? -15.988 1.077 16.073 1.00 86.25 101 ASN A CA 1
ATOM 821 C C . ASN A 1 101 ? -15.963 -0.069 15.057 1.00 86.25 101 ASN A C 1
ATOM 823 O O . ASN A 1 101 ? -15.191 -0.020 14.098 1.00 86.25 101 ASN A O 1
ATOM 827 N N . LEU A 1 102 ? -16.826 -1.076 15.232 1.00 84.25 102 LEU A N 1
ATOM 828 C CA . LEU A 1 102 ? -16.946 -2.183 14.284 1.00 84.25 102 LEU A CA 1
ATOM 829 C C . LEU A 1 102 ? -17.425 -1.713 12.912 1.00 84.25 102 LEU A C 1
ATOM 831 O O . LEU A 1 102 ? -16.812 -2.063 11.906 1.00 84.25 102 LEU A O 1
ATOM 835 N N . LYS A 1 103 ? -18.456 -0.863 12.855 1.00 85.88 103 LYS A N 1
ATOM 836 C CA . LYS A 1 103 ? -18.927 -0.275 11.590 1.00 85.88 103 LYS A CA 1
ATOM 837 C C . LYS A 1 103 ? -17.832 0.535 10.900 1.00 85.88 103 LYS A C 1
ATOM 839 O O . LYS A 1 103 ? -17.702 0.474 9.677 1.00 85.88 103 LYS A O 1
ATOM 844 N N . ALA A 1 104 ? -17.041 1.301 11.653 1.00 87.56 104 ALA A N 1
ATOM 845 C CA . ALA A 1 104 ? -15.908 2.051 11.113 1.00 87.56 104 ALA A CA 1
ATOM 846 C C . ALA A 1 104 ? -14.804 1.120 10.580 1.00 87.56 104 ALA A C 1
ATOM 848 O O . ALA A 1 104 ? -14.286 1.348 9.482 1.00 87.56 104 ALA A O 1
ATOM 849 N N . LEU A 1 105 ? -14.497 0.038 11.303 1.00 87.00 105 LEU A N 1
ATOM 850 C CA . LEU A 1 105 ? -13.531 -0.974 10.881 1.00 87.00 105 LEU A CA 1
ATOM 851 C C . LEU A 1 105 ? -13.998 -1.719 9.625 1.00 87.00 105 LEU A C 1
ATOM 853 O O . LEU A 1 105 ? -13.219 -1.878 8.689 1.00 87.00 105 LEU A O 1
ATOM 857 N N . GLU A 1 106 ? -15.264 -2.126 9.551 1.00 86.06 106 GLU A N 1
ATOM 858 C CA . GLU A 1 106 ? -15.833 -2.796 8.376 1.00 86.06 106 GLU A CA 1
ATOM 859 C C . GLU A 1 106 ? -15.767 -1.888 7.139 1.00 86.06 106 GLU A C 1
ATOM 861 O O . GLU A 1 106 ? -15.320 -2.287 6.059 1.00 86.06 106 GLU A O 1
ATOM 866 N N . LYS A 1 107 ? -16.141 -0.618 7.319 1.00 89.38 107 LYS A N 1
ATOM 867 C CA . LYS A 1 107 ? -16.020 0.434 6.308 1.00 89.38 107 LYS A CA 1
ATOM 868 C C . LYS A 1 107 ? -14.577 0.608 5.837 1.00 89.38 107 LYS A C 1
ATOM 870 O O . LYS A 1 107 ? -14.358 0.799 4.639 1.00 89.38 107 LYS A O 1
ATOM 875 N N . TRP A 1 108 ? -13.607 0.557 6.748 1.00 90.50 108 TRP A N 1
ATOM 876 C CA . TRP A 1 108 ? -12.187 0.602 6.413 1.00 90.50 108 TRP A CA 1
ATOM 877 C C . TRP A 1 108 ? -11.743 -0.655 5.653 1.00 90.50 108 TRP A C 1
ATOM 879 O O . TRP A 1 108 ? -11.121 -0.530 4.599 1.00 90.50 108 TRP A O 1
ATOM 889 N N . LEU A 1 109 ? -12.102 -1.856 6.115 1.00 88.69 109 LEU A N 1
ATOM 890 C CA . LEU A 1 109 ? -11.749 -3.129 5.473 1.00 88.69 109 LEU A CA 1
ATOM 891 C C . LEU A 1 109 ? -12.276 -3.204 4.038 1.00 88.69 109 LEU A C 1
ATOM 893 O O . LEU A 1 109 ? -11.533 -3.552 3.119 1.00 88.69 109 LEU A O 1
ATOM 897 N N . ARG A 1 110 ? -13.537 -2.813 3.824 1.00 89.06 110 ARG A N 1
ATOM 898 C CA . ARG A 1 110 ? -14.158 -2.787 2.494 1.00 89.06 110 ARG A CA 1
ATOM 899 C C . ARG A 1 110 ? -13.413 -1.852 1.545 1.00 89.06 110 ARG A C 1
ATOM 901 O O . ARG A 1 110 ? -13.113 -2.233 0.416 1.00 89.06 110 ARG A O 1
ATOM 908 N N . MET A 1 111 ? -13.069 -0.656 2.015 1.00 90.81 111 MET A N 1
ATOM 909 C CA . MET A 1 111 ? -12.306 0.307 1.225 1.00 90.81 111 MET A CA 1
ATOM 910 C C . MET A 1 111 ? -10.888 -0.196 0.920 1.00 90.81 111 MET A C 1
ATOM 912 O O . MET A 1 111 ? -10.436 -0.082 -0.215 1.00 90.81 111 MET A O 1
ATOM 916 N N . ASN A 1 112 ? -10.200 -0.804 1.891 1.00 88.75 112 ASN A N 1
ATOM 917 C CA . ASN A 1 112 ? -8.862 -1.363 1.670 1.00 88.75 112 ASN A CA 1
ATOM 918 C C . ASN A 1 112 ? -8.876 -2.532 0.694 1.00 88.75 112 ASN A C 1
ATOM 920 O O . ASN A 1 112 ? -7.944 -2.656 -0.095 1.00 88.75 112 ASN A O 1
ATOM 924 N N . LYS A 1 113 ? -9.930 -3.355 0.703 1.00 88.00 113 LYS A N 1
ATOM 925 C CA . LYS A 1 113 ? -10.119 -4.405 -0.302 1.00 88.00 113 LYS A CA 1
ATOM 926 C C . LYS A 1 113 ? -10.213 -3.808 -1.705 1.00 88.00 113 LYS A C 1
ATOM 928 O O . LYS A 1 113 ? -9.539 -4.292 -2.606 1.00 88.00 113 LYS A O 1
ATOM 933 N N . ILE A 1 114 ? -11.001 -2.746 -1.882 1.00 90.25 114 ILE A N 1
ATOM 934 C CA . ILE A 1 114 ? -11.114 -2.053 -3.173 1.00 90.25 114 ILE A CA 1
ATOM 935 C C . ILE A 1 114 ? -9.759 -1.466 -3.577 1.00 90.25 114 ILE A C 1
ATOM 937 O O . ILE A 1 114 ? -9.280 -1.777 -4.662 1.00 90.25 114 ILE A O 1
ATOM 941 N N . ARG A 1 115 ? -9.105 -0.701 -2.690 1.00 91.06 115 ARG A N 1
ATOM 942 C CA . ARG A 1 115 ? -7.769 -0.126 -2.929 1.00 91.06 115 ARG A CA 1
ATOM 943 C C . ARG A 1 115 ? -6.764 -1.198 -3.354 1.00 91.06 115 ARG A C 1
ATOM 945 O O . ARG A 1 115 ? -6.046 -1.011 -4.327 1.00 91.06 115 ARG A O 1
ATOM 952 N N . PHE A 1 116 ? -6.735 -2.326 -2.649 1.00 89.19 116 PHE A N 1
ATOM 953 C CA . PHE A 1 116 ? -5.847 -3.442 -2.964 1.00 89.19 116 PHE A CA 1
ATOM 954 C C . PHE A 1 116 ? -6.084 -3.978 -4.383 1.00 89.19 116 PHE A C 1
ATOM 956 O O . PHE A 1 116 ? -5.135 -4.184 -5.131 1.00 89.19 116 PHE A O 1
ATOM 963 N N . LEU A 1 117 ? -7.343 -4.141 -4.790 1.00 91.50 117 LEU A N 1
ATOM 964 C CA . LEU A 1 117 ? -7.679 -4.675 -6.111 1.00 91.50 117 LEU A CA 1
ATOM 965 C C . LEU A 1 117 ? -7.385 -3.712 -7.268 1.00 91.50 117 LEU A C 1
ATOM 967 O O . LEU A 1 117 ? -7.083 -4.181 -8.359 1.00 91.50 117 LEU A O 1
ATOM 971 N N . ILE A 1 118 ? -7.480 -2.397 -7.059 1.00 92.12 118 ILE A N 1
ATOM 972 C CA . ILE A 1 118 ? -7.343 -1.408 -8.146 1.00 92.12 118 ILE A CA 1
ATOM 973 C C . ILE A 1 118 ? -5.966 -0.739 -8.219 1.00 92.12 118 ILE A C 1
ATOM 975 O O . ILE A 1 118 ? -5.644 -0.131 -9.233 1.00 92.12 118 ILE A O 1
ATOM 979 N N . SER A 1 119 ? -5.174 -0.807 -7.149 1.00 92.12 119 SER A N 1
ATOM 980 C CA . SER A 1 119 ? -3.856 -0.169 -7.063 1.00 92.12 119 SER A CA 1
ATOM 981 C C . SER A 1 119 ? -2.767 -1.216 -6.844 1.00 92.12 119 SER A C 1
ATOM 983 O O . SER A 1 119 ? -1.921 -1.392 -7.711 1.00 92.12 119 SER A O 1
ATOM 985 N N . GLU A 1 120 ? -2.832 -1.990 -5.760 1.00 89.94 120 GLU A N 1
ATOM 986 C CA . GLU A 1 120 ? -1.758 -2.929 -5.392 1.00 89.94 120 GLU A CA 1
ATOM 987 C C . GLU A 1 120 ? -1.614 -4.086 -6.388 1.00 89.94 120 GLU A C 1
ATOM 989 O O . GLU A 1 120 ? -0.513 -4.373 -6.855 1.00 89.94 120 GLU A O 1
ATOM 994 N N . VAL A 1 121 ? -2.722 -4.749 -6.742 1.00 93.69 121 VAL A N 1
ATOM 995 C CA . VAL A 1 121 ? -2.693 -5.890 -7.671 1.00 93.69 121 VAL A CA 1
ATOM 996 C C . VAL A 1 121 ? -2.221 -5.461 -9.068 1.00 93.69 121 VAL A C 1
ATOM 998 O O . VAL A 1 121 ? -1.283 -6.078 -9.573 1.00 93.69 121 VAL A O 1
ATOM 1001 N N . PRO A 1 122 ? -2.768 -4.398 -9.692 1.00 94.94 122 PRO A N 1
ATOM 1002 C CA . PRO A 1 122 ? -2.263 -3.920 -10.975 1.00 94.94 122 PRO A CA 1
ATOM 1003 C C . PRO A 1 122 ? -0.811 -3.440 -10.906 1.00 94.94 122 PRO A C 1
ATOM 1005 O O . PRO A 1 122 ? -0.035 -3.760 -11.806 1.00 94.94 122 PRO A O 1
ATOM 1008 N N . ALA A 1 123 ? -0.409 -2.733 -9.840 1.00 94.12 123 ALA A N 1
ATOM 1009 C CA . ALA A 1 123 ? 0.979 -2.302 -9.653 1.00 94.12 123 ALA A CA 1
ATOM 1010 C C . ALA A 1 123 ? 1.944 -3.494 -9.618 1.00 94.12 123 ALA A C 1
ATOM 1012 O O . ALA A 1 123 ? 2.988 -3.456 -10.269 1.00 94.12 123 ALA A O 1
ATOM 1013 N N . PHE A 1 124 ? 1.577 -4.560 -8.903 1.00 93.56 124 PHE A N 1
ATOM 1014 C CA . PHE A 1 124 ? 2.371 -5.781 -8.798 1.00 93.56 124 PHE A CA 1
ATOM 1015 C C . PHE A 1 124 ? 2.439 -6.559 -10.117 1.00 93.56 124 PHE A C 1
ATOM 1017 O O . PHE A 1 124 ? 3.509 -6.989 -10.532 1.00 93.56 124 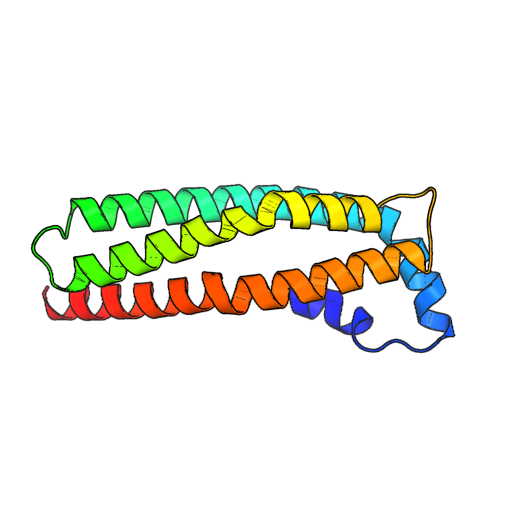PHE A O 1
ATOM 1024 N N . VAL A 1 125 ? 1.312 -6.724 -10.814 1.00 96.81 125 VAL A N 1
ATOM 1025 C CA . VAL A 1 125 ? 1.296 -7.428 -12.107 1.00 96.81 125 VAL A CA 1
ATOM 1026 C C . VAL A 1 125 ? 2.134 -6.675 -13.141 1.00 96.81 125 VAL A C 1
ATOM 1028 O O . VAL A 1 125 ? 2.957 -7.276 -13.825 1.00 96.81 125 VAL A O 1
ATOM 1031 N N . THR A 1 126 ? 1.971 -5.354 -13.230 1.00 96.19 126 THR A N 1
ATOM 1032 C CA . THR A 1 126 ? 2.728 -4.527 -14.183 1.00 96.19 126 THR A CA 1
ATOM 1033 C C . THR A 1 126 ? 4.221 -4.467 -13.854 1.00 96.19 126 THR A C 1
ATOM 1035 O O . THR A 1 126 ? 5.026 -4.499 -14.783 1.00 96.19 126 THR A O 1
ATOM 1038 N N . SER A 1 127 ? 4.621 -4.462 -12.574 1.00 93.62 127 SER A N 1
ATOM 1039 C CA . SER A 1 127 ? 6.043 -4.559 -12.213 1.00 93.62 127 SER A CA 1
ATOM 1040 C C . SER A 1 127 ? 6.637 -5.920 -12.560 1.00 93.62 127 SER A C 1
ATOM 1042 O O . SER A 1 127 ? 7.744 -5.962 -13.088 1.00 93.62 127 SER A O 1
ATOM 1044 N N . LEU A 1 128 ? 5.913 -7.023 -12.335 1.00 95.50 128 LEU A N 1
ATOM 1045 C CA . LEU A 1 128 ? 6.377 -8.355 -12.735 1.00 95.50 128 LEU A CA 1
ATOM 1046 C C . LEU A 1 128 ? 6.603 -8.441 -14.245 1.00 95.50 128 LEU A C 1
ATOM 1048 O O . LEU A 1 128 ? 7.661 -8.895 -14.674 1.00 95.50 128 LEU A O 1
ATOM 1052 N N . VAL A 1 129 ? 5.648 -7.963 -15.047 1.00 95.88 129 VAL A N 1
ATOM 1053 C CA . VAL A 1 129 ? 5.790 -7.923 -16.512 1.00 95.88 129 VAL A CA 1
ATOM 1054 C C . VAL A 1 129 ? 7.009 -7.090 -16.916 1.00 95.88 129 VAL A C 1
ATOM 1056 O O . VAL A 1 129 ? 7.818 -7.545 -17.721 1.00 95.88 129 VAL A O 1
ATOM 1059 N N . ALA A 1 130 ? 7.192 -5.907 -16.318 1.00 93.56 130 ALA A N 1
ATOM 1060 C CA . ALA A 1 130 ? 8.351 -5.057 -16.587 1.00 93.56 130 ALA A CA 1
ATOM 1061 C C . ALA A 1 130 ? 9.680 -5.764 -16.276 1.00 93.56 130 ALA A C 1
ATOM 1063 O O . ALA A 1 130 ? 10.633 -5.661 -17.052 1.00 93.56 130 ALA A O 1
ATOM 1064 N N . VAL A 1 131 ? 9.740 -6.491 -15.156 1.00 93.00 131 VAL A N 1
ATOM 1065 C CA . VAL A 1 131 ? 10.922 -7.254 -14.739 1.00 93.00 131 VAL A CA 1
ATOM 1066 C C . VAL A 1 131 ? 11.212 -8.382 -15.722 1.00 93.00 131 VAL A C 1
ATOM 1068 O O . VAL A 1 131 ? 12.347 -8.476 -16.176 1.00 93.00 131 VAL A O 1
ATOM 1071 N N . PHE A 1 132 ? 10.218 -9.188 -16.106 1.00 94.81 132 PHE A N 1
ATOM 1072 C CA . PHE A 1 132 ? 10.428 -10.271 -17.074 1.00 94.81 132 PHE A CA 1
ATOM 1073 C C . PHE A 1 132 ? 10.938 -9.746 -18.419 1.00 94.81 132 PHE A C 1
ATOM 1075 O O . PHE A 1 132 ? 11.961 -10.223 -18.899 1.00 94.81 132 PHE A O 1
ATOM 1082 N N . ILE A 1 133 ? 10.327 -8.685 -18.957 1.00 92.12 133 ILE A N 1
ATOM 1083 C CA . ILE A 1 133 ? 10.801 -8.043 -20.196 1.00 92.12 133 ILE A CA 1
ATOM 1084 C C . ILE A 1 133 ? 12.233 -7.510 -20.027 1.00 92.12 133 ILE A C 1
ATOM 1086 O O . ILE A 1 133 ? 13.057 -7.624 -20.929 1.00 92.12 133 ILE A O 1
ATOM 1090 N N . SER A 1 134 ? 12.553 -6.930 -18.866 1.00 89.44 134 SER A N 1
ATOM 1091 C CA . SER A 1 134 ? 13.898 -6.405 -18.592 1.00 89.44 134 SER A CA 1
ATOM 1092 C C . SER A 1 134 ? 14.962 -7.499 -18.499 1.00 89.44 134 SER A C 1
ATOM 1094 O O . SER A 1 134 ? 16.123 -7.212 -18.780 1.00 89.44 134 SER A O 1
ATOM 1096 N N . LEU A 1 135 ? 14.584 -8.702 -18.056 1.00 89.94 135 LEU A N 1
ATOM 1097 C CA . LEU A 1 135 ? 15.470 -9.862 -17.946 1.00 89.94 135 LEU A CA 1
ATOM 1098 C C . LEU A 1 135 ? 15.672 -10.557 -19.293 1.00 89.94 135 LEU A C 1
ATOM 1100 O O . LEU A 1 135 ? 16.772 -11.016 -19.558 1.00 89.94 135 LEU A O 1
ATOM 1104 N N . GLU A 1 136 ? 14.646 -10.616 -20.142 1.00 86.88 136 GLU A N 1
ATOM 1105 C CA . GLU A 1 136 ? 14.766 -11.165 -21.502 1.00 86.88 136 GLU A CA 1
ATOM 1106 C C . GLU A 1 136 ? 15.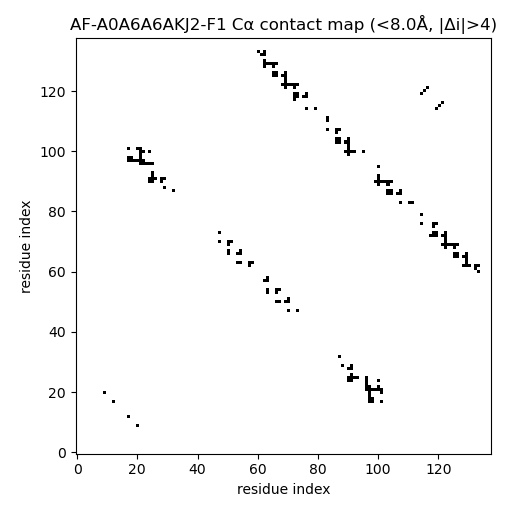589 -10.263 -22.435 1.00 86.88 136 GLU A C 1
ATOM 1108 O O . GLU A 1 136 ? 16.183 -10.742 -23.397 1.00 86.88 136 GLU A O 1
ATOM 1113 N N . ALA A 1 137 ? 15.625 -8.958 -22.157 1.00 71.31 137 ALA A N 1
ATOM 1114 C CA . ALA A 1 137 ? 16.392 -7.975 -22.920 1.00 71.31 137 ALA A CA 1
ATOM 1115 C C . ALA A 1 137 ? 17.846 -7.784 -22.431 1.00 71.31 137 ALA A C 1
ATOM 1117 O O . ALA A 1 137 ? 18.533 -6.902 -22.952 1.00 71.31 137 ALA A O 1
ATOM 1118 N N . ALA A 1 138 ? 18.283 -8.527 -21.408 1.00 59.81 138 ALA A N 1
ATOM 1119 C CA . ALA A 1 138 ? 19.625 -8.464 -20.816 1.00 59.81 138 ALA A CA 1
ATOM 1120 C C . ALA A 1 138 ? 20.489 -9.646 -21.273 1.00 59.81 138 ALA A C 1
ATOM 1122 O O . ALA A 1 138 ? 21.697 -9.412 -21.497 1.00 59.81 138 ALA A O 1
#